Protein AF-A0A7I7SUX0-F1 (afdb_monomer)

Organism: NCBI:txid1534348

Structure (mmCIF, N/CA/C/O backbone):
data_AF-A0A7I7SUX0-F1
#
_entry.id   AF-A0A7I7SUX0-F1
#
loop_
_atom_site.group_PDB
_atom_site.id
_atom_site.type_s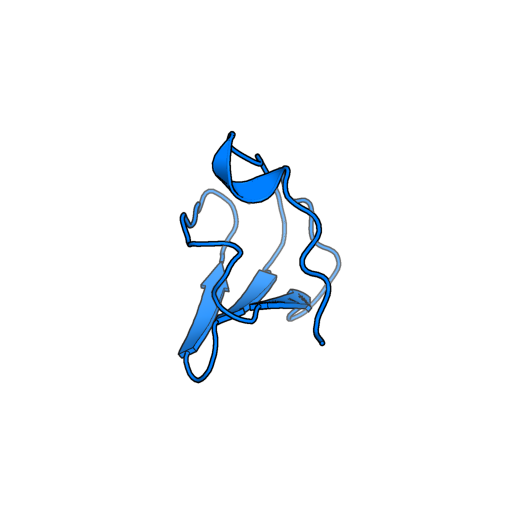ymbol
_atom_site.label_atom_id
_atom_site.label_alt_id
_atom_site.label_comp_id
_atom_site.label_asym_id
_atom_site.label_entity_id
_atom_site.label_seq_id
_atom_site.pdbx_PDB_ins_code
_atom_site.Cartn_x
_atom_site.Cartn_y
_atom_site.Cartn_z
_atom_site.occupancy
_atom_site.B_iso_or_equiv
_atom_site.auth_seq_id
_atom_site.auth_comp_id
_atom_site.auth_asym_id
_atom_site.auth_atom_id
_atom_site.pdbx_PDB_model_num
ATOM 1 N N . MET A 1 1 ? 0.094 2.101 6.699 1.00 96.38 1 MET A N 1
ATOM 2 C CA . MET A 1 1 ? -1.378 2.001 6.725 1.00 96.38 1 MET A CA 1
ATOM 3 C C . MET A 1 1 ? -1.898 2.591 8.032 1.00 96.38 1 MET A C 1
ATOM 5 O O . MET A 1 1 ? -1.401 2.173 9.071 1.00 96.38 1 MET A O 1
ATOM 9 N N . LEU A 1 2 ? -2.800 3.583 8.010 1.00 97.62 2 LEU A N 1
ATOM 10 C CA . LEU A 1 2 ? -3.281 4.258 9.231 1.00 97.62 2 LEU A CA 1
ATOM 11 C C . LEU A 1 2 ? -4.543 3.602 9.813 1.00 97.62 2 LEU A C 1
ATOM 13 O O . LEU A 1 2 ? -4.570 3.316 11.006 1.00 97.62 2 LEU A O 1
ATOM 17 N N . SER A 1 3 ? -5.559 3.325 8.990 1.00 98.06 3 SER A N 1
ATOM 18 C CA . SER A 1 3 ? -6.822 2.705 9.425 1.00 98.06 3 SER A CA 1
ATOM 19 C C . SER A 1 3 ? -7.493 1.888 8.309 1.00 98.06 3 SER A C 1
ATOM 21 O O . SER A 1 3 ? -7.377 2.230 7.134 1.00 98.06 3 SER A O 1
ATOM 23 N N . GLY A 1 4 ? -8.196 0.805 8.661 1.00 97.50 4 GLY A N 1
ATOM 24 C CA . GLY A 1 4 ? -8.840 -0.107 7.701 1.00 97.50 4 GLY A CA 1
ATOM 25 C C . GLY A 1 4 ? -7.893 -1.152 7.089 1.00 97.50 4 GLY A C 1
ATOM 26 O O . GLY A 1 4 ? -6.769 -1.332 7.564 1.00 97.50 4 GLY A O 1
ATOM 27 N N . ARG A 1 5 ? -8.364 -1.853 6.044 1.00 98.31 5 ARG A N 1
ATOM 28 C CA . ARG A 1 5 ? -7.647 -2.949 5.364 1.00 98.31 5 ARG A CA 1
ATOM 29 C C . ARG A 1 5 ? -7.554 -2.727 3.860 1.00 98.31 5 ARG A C 1
ATOM 31 O O . ARG A 1 5 ? -8.570 -2.669 3.161 1.00 98.31 5 ARG A O 1
ATOM 38 N N . LEU A 1 6 ? -6.324 -2.627 3.364 1.00 98.31 6 LEU A N 1
ATOM 39 C CA . LEU A 1 6 ? -6.031 -2.351 1.961 1.00 98.31 6 LEU A CA 1
ATOM 40 C C . LEU A 1 6 ? -5.628 -3.639 1.237 1.00 98.31 6 LEU A C 1
ATOM 42 O O . LEU A 1 6 ? -4.664 -4.294 1.628 1.00 98.31 6 LEU A O 1
ATOM 46 N N . GLN A 1 7 ? -6.316 -3.971 0.150 1.00 98.38 7 GLN A N 1
ATOM 47 C CA . GLN A 1 7 ? -5.840 -4.954 -0.811 1.00 98.38 7 GLN A CA 1
ATOM 48 C C . GLN A 1 7 ? -4.810 -4.301 -1.735 1.00 98.38 7 GLN A C 1
ATOM 50 O O . GLN A 1 7 ? -5.086 -3.282 -2.371 1.00 98.38 7 GLN A O 1
ATOM 55 N N . LEU A 1 8 ? -3.638 -4.920 -1.828 1.00 98.25 8 LEU A N 1
ATOM 56 C CA . LEU A 1 8 ? -2.589 -4.556 -2.767 1.00 98.25 8 LEU A CA 1
ATOM 57 C C . LEU A 1 8 ? -2.361 -5.720 -3.729 1.00 98.25 8 LEU A C 1
ATOM 59 O O . LEU A 1 8 ? -2.052 -6.832 -3.303 1.00 98.25 8 LEU A O 1
ATOM 63 N N . ILE A 1 9 ? -2.495 -5.451 -5.023 1.00 98.19 9 ILE A N 1
ATOM 64 C CA . ILE A 1 9 ? -2.115 -6.385 -6.084 1.00 98.19 9 ILE A CA 1
ATOM 65 C C . ILE A 1 9 ? -0.821 -5.871 -6.708 1.00 98.19 9 ILE A C 1
ATOM 67 O O . ILE A 1 9 ? -0.774 -4.708 -7.102 1.00 98.19 9 ILE A O 1
ATOM 71 N N . LEU A 1 10 ? 0.209 -6.718 -6.784 1.00 97.06 10 LEU A N 1
ATOM 72 C CA . LEU A 1 10 ? 1.507 -6.446 -7.412 1.00 97.06 10 LEU A CA 1
ATOM 73 C C . LEU A 1 10 ? 1.793 -7.525 -8.460 1.00 97.06 10 LEU A C 1
ATOM 75 O O . LEU A 1 10 ? 2.224 -8.628 -8.120 1.00 97.06 10 LEU A O 1
ATOM 79 N N . GLY A 1 11 ? 1.544 -7.225 -9.735 1.00 95.62 11 GLY A N 1
ATOM 80 C CA . GLY A 1 11 ? 1.525 -8.250 -10.780 1.00 95.62 11 GLY A CA 1
ATOM 81 C C . GLY A 1 11 ? 0.546 -9.372 -10.417 1.00 95.62 11 GLY A C 1
ATOM 82 O O . GLY A 1 11 ? -0.640 -9.117 -10.246 1.00 95.62 11 GLY A O 1
ATOM 83 N N . GLU A 1 12 ? 1.060 -10.588 -10.238 1.00 96.69 12 GLU A N 1
ATOM 84 C CA . GLU A 1 12 ? 0.274 -11.777 -9.862 1.00 96.69 12 GLU A CA 1
ATOM 85 C C . GLU A 1 12 ? 0.160 -11.986 -8.337 1.00 96.69 12 GLU A C 1
ATOM 87 O O . GLU A 1 12 ? -0.436 -12.957 -7.870 1.00 96.69 12 GLU A O 1
ATOM 92 N N . GLN A 1 13 ? 0.785 -11.124 -7.530 1.00 97.25 13 GLN A N 1
ATOM 93 C CA . GLN A 1 13 ? 0.816 -11.266 -6.076 1.00 97.25 13 GLN A CA 1
ATOM 94 C C . GLN A 1 13 ? -0.289 -10.441 -5.419 1.00 97.25 13 GLN A C 1
ATOM 96 O O . GLN A 1 13 ? -0.491 -9.276 -5.758 1.00 97.25 13 GLN A O 1
ATOM 101 N N . HIS A 1 14 ? -0.961 -11.028 -4.428 1.00 97.81 14 HIS A N 1
ATOM 102 C CA . HIS A 1 14 ? -2.044 -10.390 -3.683 1.00 97.81 14 HIS A CA 1
ATOM 103 C C . HIS A 1 14 ? -1.684 -10.294 -2.202 1.00 97.81 14 HIS A C 1
ATOM 105 O O . HIS A 1 14 ? -1.322 -11.290 -1.576 1.00 97.81 14 HIS A O 1
ATOM 111 N N . PHE A 1 15 ? -1.842 -9.104 -1.635 1.00 97.88 15 PHE A N 1
ATOM 112 C CA . PHE A 1 15 ? -1.566 -8.809 -0.236 1.00 97.88 15 PHE A CA 1
ATOM 113 C C . PHE A 1 15 ? -2.761 -8.104 0.401 1.00 97.88 15 PHE A C 1
ATOM 115 O O . PHE A 1 15 ? -3.471 -7.342 -0.258 1.00 97.88 15 PHE A O 1
ATOM 122 N N . VAL A 1 16 ? -2.943 -8.325 1.701 1.00 98.25 16 VAL A N 1
ATOM 123 C CA . VAL A 1 16 ? -3.781 -7.480 2.554 1.00 98.25 16 VAL A CA 1
ATOM 124 C C . VAL A 1 16 ? -2.850 -6.759 3.518 1.00 98.25 16 VAL A C 1
ATOM 126 O O . VAL A 1 16 ? -2.074 -7.402 4.222 1.00 98.25 16 VAL A O 1
ATOM 129 N N . ILE A 1 17 ? -2.902 -5.430 3.502 1.00 98.12 17 ILE A N 1
ATOM 130 C CA . ILE A 1 17 ? -2.162 -4.564 4.415 1.00 98.12 17 ILE A CA 1
ATOM 131 C C . ILE A 1 17 ? -3.121 -4.122 5.521 1.00 98.12 17 ILE A C 1
ATOM 133 O O . ILE A 1 17 ? -4.110 -3.428 5.265 1.00 98.12 17 ILE A O 1
ATOM 137 N N . GLU A 1 18 ? -2.805 -4.512 6.747 1.00 98.06 18 GLU A N 1
ATOM 138 C CA . GLU A 1 18 ? -3.543 -4.162 7.959 1.00 98.06 18 GLU A CA 1
ATOM 139 C C . GLU A 1 18 ? -3.079 -2.809 8.527 1.00 98.06 18 GLU A C 1
ATOM 141 O O . GLU A 1 18 ? -1.990 -2.312 8.216 1.00 98.06 18 GLU A O 1
ATOM 146 N N . ALA A 1 19 ? -3.883 -2.206 9.406 1.00 97.69 19 ALA A N 1
ATOM 147 C CA . ALA A 1 19 ? -3.490 -0.995 10.127 1.00 97.69 19 ALA A CA 1
ATOM 148 C C . ALA A 1 19 ? -2.160 -1.195 10.885 1.00 97.69 19 ALA A C 1
ATOM 150 O O . ALA A 1 19 ? -1.923 -2.228 11.509 1.00 97.69 19 ALA A O 1
ATOM 151 N N . GLY A 1 20 ? -1.269 -0.202 10.808 1.00 97.75 20 GLY A N 1
ATOM 152 C CA . GLY A 1 20 ? 0.082 -0.274 11.374 1.00 97.75 20 GLY A CA 1
ATOM 153 C C . GLY A 1 20 ? 1.116 -0.984 10.493 1.00 97.75 20 GLY A C 1
ATOM 154 O O . GLY A 1 20 ? 2.311 -0.836 10.738 1.00 97.75 20 GLY A O 1
ATOM 155 N N . GLN A 1 21 ? 0.705 -1.689 9.434 1.00 98.19 21 GLN A N 1
ATOM 156 C CA . GLN A 1 21 ? 1.641 -2.291 8.486 1.00 98.19 21 GLN A CA 1
ATOM 157 C C . GLN A 1 21 ? 2.080 -1.299 7.403 1.00 98.19 21 GLN A C 1
ATOM 159 O O . GLN A 1 21 ? 1.379 -0.337 7.053 1.00 98.19 21 GLN A O 1
ATOM 164 N N . ALA A 1 22 ? 3.263 -1.559 6.857 1.00 96.25 22 ALA A N 1
ATOM 165 C CA . ALA A 1 22 ? 3.837 -0.853 5.725 1.00 96.25 22 ALA A CA 1
ATOM 166 C C . ALA A 1 22 ? 4.334 -1.866 4.692 1.00 96.25 22 ALA A C 1
ATOM 168 O O . ALA A 1 22 ? 4.698 -2.990 5.035 1.00 96.25 22 ALA A O 1
ATOM 169 N N . VAL A 1 23 ? 4.349 -1.447 3.433 1.00 95.69 23 VAL A N 1
ATOM 170 C CA . VAL A 1 23 ? 4.893 -2.216 2.316 1.00 95.69 23 VAL A CA 1
ATOM 171 C C . VAL A 1 23 ? 5.726 -1.284 1.454 1.00 95.69 23 VAL A C 1
ATOM 173 O O . VAL A 1 23 ? 5.324 -0.150 1.196 1.00 95.69 23 VAL A O 1
ATOM 176 N N . GLU A 1 24 ? 6.884 -1.770 1.025 1.00 94.12 24 GLU A N 1
ATOM 177 C CA . GLU A 1 24 ? 7.751 -1.100 0.064 1.00 94.12 24 GLU A CA 1
ATOM 178 C C . GLU A 1 24 ? 7.811 -1.955 -1.199 1.00 94.12 24 GLU A C 1
ATOM 180 O O . GLU A 1 24 ? 8.040 -3.164 -1.136 1.00 94.12 24 GLU A O 1
ATOM 185 N N . PHE A 1 25 ? 7.561 -1.336 -2.348 1.00 92.81 25 PHE A N 1
ATOM 186 C CA . PHE A 1 25 ? 7.620 -2.009 -3.637 1.00 92.81 25 PHE A CA 1
ATOM 187 C C . PHE A 1 25 ? 7.981 -1.018 -4.745 1.00 92.81 25 PHE A C 1
ATOM 189 O O . PHE A 1 25 ? 7.822 0.195 -4.604 1.00 92.81 25 PHE A O 1
ATOM 196 N N . SER A 1 26 ? 8.462 -1.545 -5.870 1.00 89.50 26 SER A N 1
ATOM 197 C CA . SER A 1 26 ? 8.750 -0.733 -7.050 1.00 89.50 26 SER A CA 1
ATOM 198 C C . SER A 1 26 ? 7.460 -0.315 -7.747 1.00 89.50 26 SER A C 1
ATOM 200 O O . SER A 1 26 ? 6.674 -1.167 -8.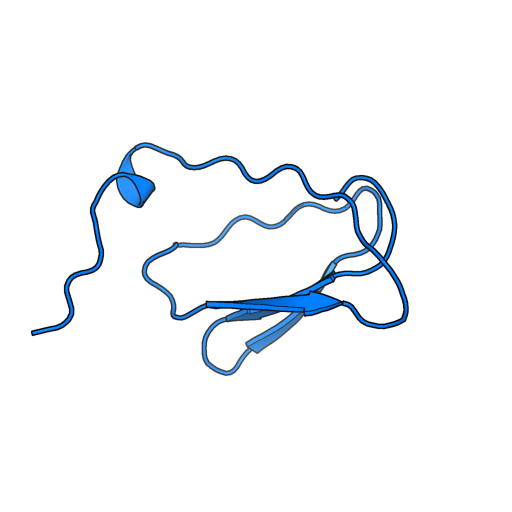156 1.00 89.50 26 SER A O 1
ATOM 202 N N . THR A 1 27 ? 7.283 0.982 -7.995 1.00 88.62 27 THR A N 1
ATOM 203 C CA . THR A 1 27 ? 6.146 1.494 -8.779 1.00 88.62 27 THR A CA 1
ATOM 204 C C . THR A 1 27 ? 6.183 1.072 -10.253 1.00 88.62 27 THR A C 1
ATOM 206 O O . THR A 1 27 ? 5.193 1.270 -10.951 1.00 88.62 27 THR A O 1
ATOM 209 N N . TRP A 1 28 ? 7.291 0.477 -10.719 1.00 87.31 28 TRP A N 1
ATOM 210 C CA . TRP A 1 28 ? 7.401 -0.158 -12.040 1.00 87.31 28 TRP A CA 1
ATOM 211 C C . TRP A 1 28 ? 6.691 -1.507 -12.114 1.00 87.31 28 TRP A C 1
ATOM 213 O O . TRP A 1 28 ? 6.341 -1.958 -13.204 1.00 87.31 28 TRP A O 1
ATOM 223 N N . THR A 1 29 ? 6.476 -2.157 -10.971 1.00 91.06 29 THR A N 1
ATOM 224 C CA . THR A 1 29 ? 5.601 -3.320 -10.908 1.00 91.06 29 THR A CA 1
ATOM 225 C C . THR A 1 29 ? 4.165 -2.827 -11.092 1.00 91.06 29 THR A C 1
ATOM 227 O O . THR A 1 29 ? 3.736 -1.947 -10.335 1.00 91.06 29 THR A O 1
ATOM 230 N N . PRO A 1 30 ? 3.405 -3.354 -12.074 1.00 93.19 30 PRO A N 1
ATOM 231 C CA . PRO A 1 30 ? 1.991 -3.037 -12.209 1.00 93.19 30 PRO A CA 1
ATOM 232 C C . PRO A 1 30 ? 1.279 -3.292 -10.885 1.00 93.19 30 PRO A C 1
ATOM 234 O O . PRO A 1 30 ? 1.370 -4.391 -10.333 1.00 93.19 30 PRO A O 1
ATOM 237 N N . HIS A 1 31 ? 0.620 -2.263 -10.363 1.00 94.44 31 HIS A N 1
ATOM 238 C CA . HIS A 1 31 ? 0.027 -2.306 -9.039 1.00 94.44 31 HIS A CA 1
ATOM 239 C C . HIS A 1 31 ? -1.390 -1.751 -9.036 1.00 94.44 31 HIS A C 1
ATOM 241 O O . HIS A 1 31 ? -1.730 -0.846 -9.800 1.00 94.44 31 HIS A O 1
ATOM 247 N N . TRP A 1 32 ? -2.212 -2.301 -8.150 1.00 97.00 32 TRP A N 1
ATOM 248 C CA . TRP A 1 32 ? -3.570 -1.842 -7.905 1.00 97.00 32 TRP A CA 1
ATOM 249 C C . TRP A 1 32 ? -3.857 -1.820 -6.407 1.00 97.00 32 TRP A C 1
ATOM 251 O O . TRP A 1 32 ? -3.40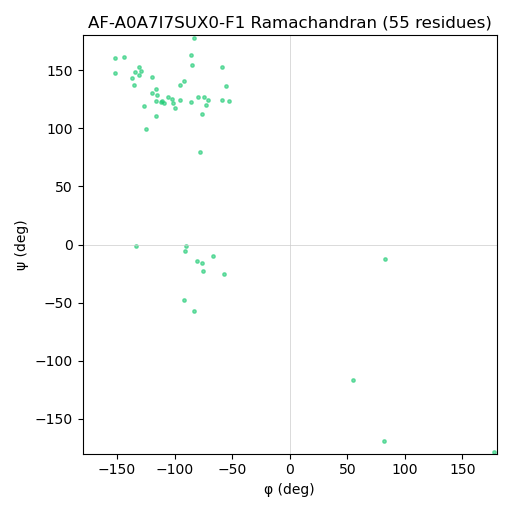9 -2.695 -5.662 1.00 97.00 32 TRP A O 1
ATOM 261 N N . PHE A 1 33 ? -4.625 -0.817 -5.991 1.00 97.06 33 PHE A N 1
ATOM 262 C CA . PHE A 1 33 ? -5.061 -0.617 -4.618 1.00 97.06 33 PHE A CA 1
ATOM 263 C C . PHE A 1 33 ? -6.581 -0.734 -4.539 1.00 97.06 33 PHE A C 1
ATOM 265 O O . PHE A 1 33 ? -7.293 -0.103 -5.322 1.00 97.06 33 PHE A O 1
ATOM 272 N N . GLY A 1 34 ? -7.070 -1.484 -3.556 1.00 97.19 34 GLY A N 1
ATOM 273 C CA . GLY A 1 34 ? -8.493 -1.626 -3.278 1.00 97.19 34 GLY A CA 1
ATOM 274 C C . GLY A 1 34 ? -8.792 -1.728 -1.798 1.00 97.19 34 GLY A C 1
ATOM 275 O O . GLY A 1 34 ? -7.928 -2.040 -0.985 1.00 97.19 34 GLY A O 1
ATOM 276 N N . THR A 1 35 ? -10.043 -1.482 -1.442 1.00 97.88 35 THR A N 1
ATOM 277 C CA . THR A 1 35 ? -10.549 -1.672 -0.082 1.00 97.88 35 THR A CA 1
ATOM 278 C C . THR A 1 35 ? -11.121 -3.073 0.079 1.00 97.88 35 THR A C 1
ATOM 280 O O . THR A 1 35 ? -11.815 -3.541 -0.823 1.00 97.88 35 THR A O 1
ATOM 283 N N . VAL A 1 36 ? -10.895 -3.721 1.223 1.00 97.56 36 VAL A N 1
ATOM 284 C CA . VAL A 1 36 ? -11.461 -5.056 1.488 1.00 97.56 36 VAL A CA 1
ATOM 285 C C . VAL A 1 36 ? -12.901 -4.968 2.003 1.00 97.56 36 VAL A C 1
ATOM 287 O O . VAL A 1 36 ? -13.807 -5.541 1.407 1.00 97.56 36 VAL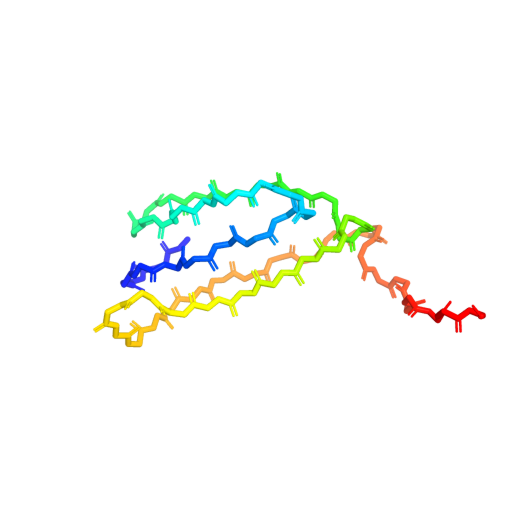 A O 1
ATOM 290 N N . ASP A 1 37 ? -13.123 -4.255 3.105 1.00 94.31 37 ASP A N 1
ATOM 291 C CA . ASP A 1 37 ? -14.389 -4.261 3.855 1.00 94.31 37 ASP A CA 1
ATOM 292 C C . ASP A 1 37 ? -14.906 -2.869 4.243 1.00 94.31 37 ASP A C 1
ATOM 294 O O . ASP A 1 37 ? -15.979 -2.746 4.832 1.00 94.31 37 ASP A O 1
ATOM 298 N N . GLY A 1 38 ? -14.173 -1.809 3.903 1.00 95.69 38 GLY A N 1
ATOM 299 C CA . GLY A 1 38 ? -14.548 -0.444 4.247 1.00 95.69 38 GLY A CA 1
ATOM 300 C C . GLY A 1 38 ? -13.514 0.588 3.805 1.00 95.69 38 GLY A C 1
ATOM 301 O O . GLY A 1 38 ? -12.514 0.233 3.179 1.00 95.69 38 GLY A O 1
ATOM 302 N N . PRO A 1 39 ? -13.747 1.876 4.109 1.00 97.81 39 PRO A N 1
ATOM 303 C CA . PRO A 1 39 ? -12.792 2.931 3.803 1.00 97.81 39 PRO A CA 1
ATOM 304 C C . PRO A 1 39 ? -11.444 2.679 4.486 1.00 97.81 39 PRO A C 1
ATOM 306 O O . PRO A 1 39 ? -11.361 2.048 5.541 1.00 97.81 39 PRO A O 1
A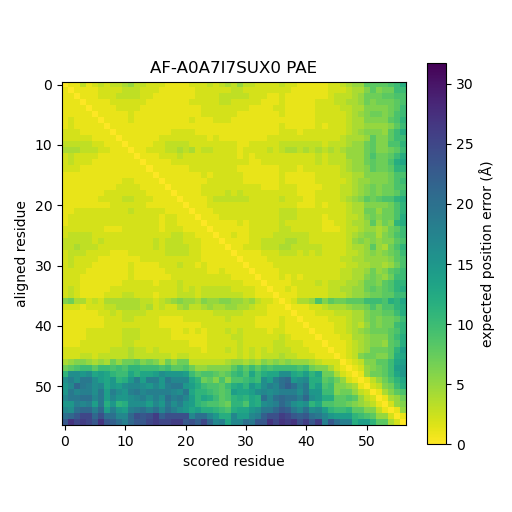TOM 309 N N . VAL A 1 40 ? -10.388 3.202 3.869 1.00 98.31 40 VAL A N 1
ATOM 310 C CA . VAL A 1 40 ? -9.008 3.056 4.332 1.00 98.31 40 VAL A CA 1
ATOM 311 C C . VAL A 1 40 ? -8.316 4.413 4.351 1.00 98.31 40 VAL A C 1
ATOM 313 O O . VAL A 1 40 ? -8.553 5.242 3.472 1.00 98.31 40 VAL A O 1
ATOM 316 N N . GLU A 1 41 ? -7.416 4.622 5.307 1.00 98.25 41 GLU A N 1
ATOM 317 C CA . GLU A 1 41 ? -6.539 5.799 5.349 1.00 98.25 41 GLU A CA 1
ATOM 318 C C . GLU A 1 41 ? -5.075 5.382 5.211 1.00 98.25 41 GLU A C 1
ATOM 320 O O . GLU A 1 41 ? -4.491 4.770 6.10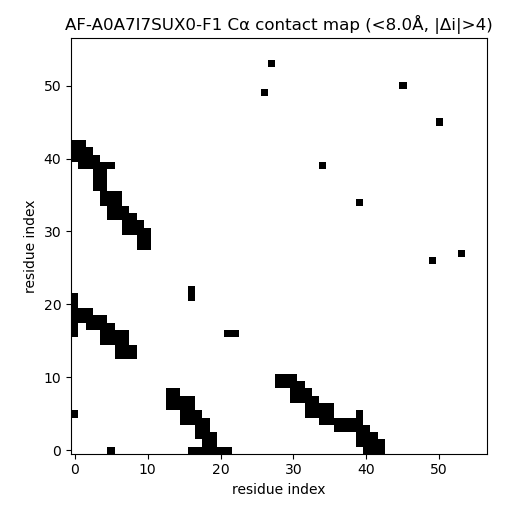7 1.00 98.25 41 GLU A O 1
ATOM 325 N N . ALA A 1 42 ? -4.449 5.708 4.085 1.00 96.94 42 ALA A N 1
ATOM 326 C CA . ALA A 1 42 ? -3.063 5.351 3.807 1.00 96.94 42 ALA A CA 1
ATOM 327 C C . ALA A 1 42 ? -2.202 6.600 3.599 1.00 96.94 42 ALA A C 1
ATOM 329 O O . ALA A 1 42 ? -2.638 7.574 2.992 1.00 96.94 42 ALA A O 1
ATOM 330 N N . ILE A 1 43 ? -0.950 6.536 4.056 1.00 97.12 43 ILE A N 1
ATOM 331 C CA . ILE A 1 43 ? 0.105 7.461 3.635 1.00 97.12 43 ILE A CA 1
ATOM 332 C C . ILE A 1 43 ? 0.952 6.716 2.610 1.00 97.12 43 ILE A C 1
ATOM 334 O O . ILE A 1 43 ? 1.482 5.647 2.917 1.00 97.12 43 ILE A O 1
ATOM 338 N N . ILE A 1 44 ? 1.059 7.276 1.407 1.00 93.56 44 ILE A N 1
ATOM 339 C CA . ILE A 1 44 ? 1.889 6.750 0.322 1.00 93.56 44 ILE A CA 1
ATOM 340 C C . ILE A 1 44 ? 3.037 7.731 0.112 1.00 93.56 44 ILE A C 1
ATOM 342 O O . ILE A 1 44 ? 2.812 8.919 -0.113 1.00 93.56 44 ILE A O 1
ATOM 346 N N . LEU A 1 45 ? 4.266 7.230 0.211 1.00 91.62 45 LEU A N 1
ATOM 347 C CA . 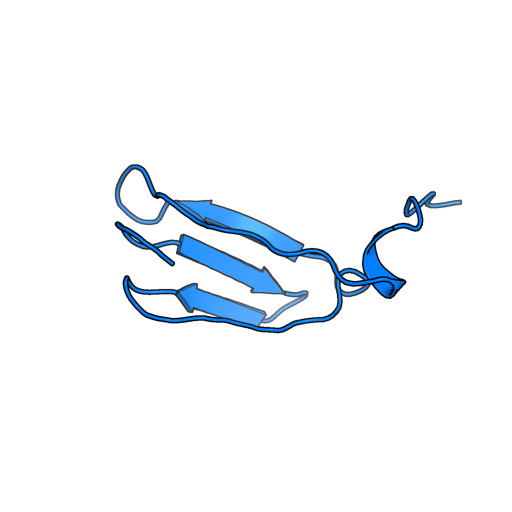LEU A 1 45 ? 5.479 8.012 0.009 1.00 91.62 45 LEU A CA 1
ATOM 348 C C . LEU A 1 45 ? 6.124 7.574 -1.304 1.00 91.62 45 LEU A C 1
ATOM 350 O O . LEU A 1 45 ? 6.452 6.401 -1.471 1.00 91.62 45 LEU A O 1
ATOM 354 N N . PHE A 1 46 ? 6.310 8.512 -2.228 1.00 87.81 46 PHE A N 1
ATOM 355 C CA . PHE A 1 46 ? 7.040 8.267 -3.468 1.00 87.81 46 PHE A CA 1
ATOM 356 C C . PHE A 1 46 ? 8.491 8.709 -3.297 1.00 87.81 46 PHE A C 1
ATOM 358 O O . PHE A 1 46 ? 8.760 9.853 -2.934 1.00 87.81 46 PHE A O 1
ATOM 365 N N . GLY A 1 47 ? 9.421 7.787 -3.542 1.00 84.00 47 GLY A N 1
ATOM 366 C CA . GLY A 1 47 ? 10.844 8.104 -3.631 1.00 84.00 47 GLY A CA 1
ATOM 367 C C . GLY A 1 47 ? 11.240 8.632 -5.019 1.00 84.00 47 GLY A C 1
ATOM 368 O O . GLY A 1 47 ? 10.423 8.602 -5.942 1.00 84.00 47 GLY A O 1
ATOM 369 N N . PRO A 1 48 ? 12.517 9.007 -5.218 1.00 78.38 48 PRO A N 1
ATOM 370 C CA . PRO A 1 48 ? 13.011 9.624 -6.458 1.00 78.38 48 PRO A CA 1
ATOM 371 C C . PRO A 1 48 ? 12.782 8.806 -7.737 1.00 78.38 48 PRO A C 1
ATOM 373 O O . PRO A 1 48 ? 12.710 9.334 -8.845 1.00 78.38 48 PRO A O 1
ATOM 376 N N . HIS A 1 49 ? 12.659 7.485 -7.602 1.00 68.69 49 HIS A N 1
ATOM 377 C CA . HIS A 1 49 ? 12.386 6.580 -8.718 1.00 68.69 49 HIS A CA 1
ATOM 378 C C . HIS A 1 49 ? 10.904 6.524 -9.129 1.00 68.69 49 HIS A C 1
ATOM 380 O O . HIS A 1 49 ? 10.611 6.023 -10.213 1.00 68.69 49 HIS A O 1
ATOM 386 N N . GLY A 1 50 ? 9.991 7.043 -8.299 1.00 63.00 50 GLY A N 1
ATOM 387 C CA . GLY A 1 50 ? 8.550 7.121 -8.563 1.00 63.00 50 GLY A CA 1
ATOM 388 C C . GLY A 1 50 ? 8.104 8.417 -9.252 1.00 63.00 50 GLY A C 1
ATOM 389 O O . GLY A 1 50 ? 6.943 8.541 -9.621 1.00 63.00 50 GLY A O 1
ATOM 390 N N . GLU A 1 51 ? 9.014 9.377 -9.448 1.00 61.59 51 GLU A N 1
ATOM 391 C CA . GLU A 1 51 ? 8.724 10.694 -10.041 1.00 61.59 51 GLU A CA 1
ATOM 392 C C . GLU A 1 51 ? 8.536 10.651 -11.568 1.00 61.59 51 GLU A C 1
ATOM 394 O O . GLU A 1 51 ? 8.043 11.600 -12.180 1.00 61.59 51 GLU A O 1
ATOM 399 N N . ARG A 1 52 ? 8.955 9.558 -12.217 1.00 64.06 52 ARG A N 1
ATOM 400 C CA . ARG A 1 52 ? 8.885 9.425 -13.675 1.00 64.06 52 ARG A CA 1
ATOM 401 C C . ARG A 1 52 ? 7.515 8.906 -14.090 1.00 64.06 52 ARG A C 1
ATOM 403 O O . ARG A 1 52 ? 7.110 7.818 -13.700 1.00 64.06 52 ARG A O 1
ATOM 410 N N . VAL A 1 53 ? 6.831 9.668 -14.941 1.00 65.12 53 VAL A N 1
ATOM 411 C CA . VAL A 1 53 ? 5.571 9.243 -15.560 1.00 65.12 53 VAL A CA 1
ATOM 412 C C . VAL A 1 53 ? 5.799 7.958 -16.360 1.00 65.12 53 VAL A C 1
ATOM 414 O O . VAL A 1 53 ? 6.626 7.921 -17.273 1.00 65.12 53 VAL A O 1
ATOM 417 N N . HIS A 1 54 ? 5.027 6.918 -16.047 1.00 66.19 54 HIS A N 1
ATOM 418 C CA . HIS A 1 54 ? 5.008 5.671 -16.805 1.00 66.19 54 HIS A CA 1
ATOM 419 C C . HIS A 1 54 ? 4.180 5.850 -18.086 1.00 66.19 54 HIS A C 1
ATOM 421 O O . HIS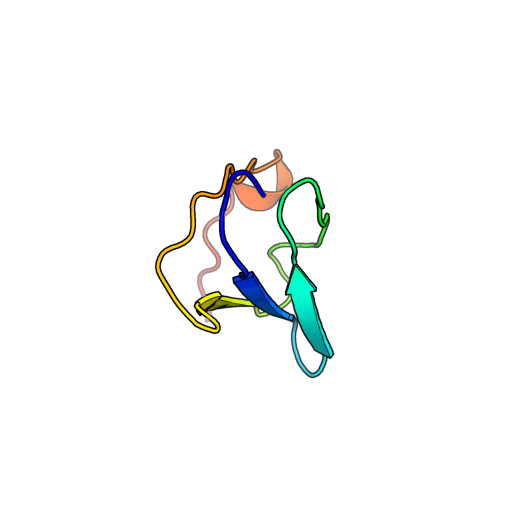 A 1 54 ? 3.007 5.482 -18.149 1.00 66.19 54 HIS A O 1
ATOM 427 N N . LEU A 1 55 ? 4.773 6.452 -19.119 1.00 64.69 55 LEU A N 1
ATOM 428 C CA . LEU A 1 55 ? 4.183 6.447 -20.456 1.00 64.69 55 LEU A CA 1
ATOM 429 C C . LEU A 1 55 ? 4.407 5.065 -21.072 1.00 64.69 55 LEU A C 1
ATOM 431 O O . LEU A 1 55 ? 5.537 4.675 -21.361 1.00 64.69 55 LEU A O 1
ATOM 435 N N . ARG A 1 56 ? 3.324 4.313 -21.263 1.00 60.53 56 ARG A N 1
ATOM 436 C CA . ARG A 1 56 ? 3.339 3.117 -22.103 1.00 60.53 56 ARG A CA 1
ATOM 437 C C . ARG A 1 56 ? 3.427 3.580 -23.562 1.00 60.53 56 ARG A C 1
ATOM 439 O O . ARG A 1 56 ? 2.556 4.333 -23.995 1.00 60.53 56 ARG A O 1
ATOM 446 N N . GLN A 1 57 ? 4.476 3.177 -24.280 1.00 51.19 57 GLN A N 1
ATOM 447 C CA . GLN A 1 57 ? 4.421 3.128 -25.745 1.00 51.19 57 GLN A CA 1
ATOM 448 C C . GLN A 1 57 ? 3.555 1.946 -26.180 1.00 51.19 57 GLN A C 1
ATOM 450 O O . GLN A 1 57 ? 3.587 0.905 -25.478 1.00 51.19 57 GLN A O 1
#

Secondary structure (DSSP, 8-state):
--BS-EEEEETTEEEEEPTT------TTS-EEEEESSS--B------GGG-S-----

Radius of gyration: 12.26 Å; Cα contacts (8 Å, |Δi|>4): 81; chains: 1; bounding box: 28×22×37 Å

Sequence (57 aa):
MLSGRLQLILGEQHFVIEAGQAVEFSTWTPHWFGTVDGPVEAIILFGPHGERVHLRQ

Solvent-accessible surface area (backbone atoms only — not comparable to full-atom values): 3773 Å² total; per-residue (Å²): 57,70,40,51,38,38,33,40,36,49,70,93,44,79,46,77,45,45,55,77,40,83,87,86,77,64,80,85,47,58,68,51,81,45,65,73,87,51,77,65,44,72,81,84,84,78,56,87,84,58,74,63,82,85,77,82,129

Foldseek 3Di:
DAAAWKWKDFP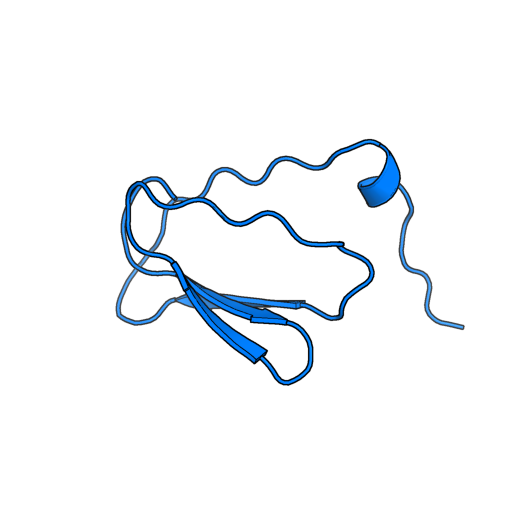PDIDIAHHPDDDDDQPVGDMDIDHDPDDDDDDDDDDPNNPDDPDDD

Mean predicted aligned error: 4.6 Å

pLDDT: mean 90.17, std 12.61, range [51.19, 98.38]

Nearest PDB structures (foldseek):
  6l2f-assembly1_B  TM=6.784E-01  e=6.246E-01  Thermotoga maritima MSB8
  8zyh-assembly1_B  TM=6.785E-01  e=7.533E-01  Thermotoga maritima MSB8
  8hjz-assembly1_B  TM=6.867E-01  e=8.536E-01  Thermotoga maritima MSB8
  4qhw-assembly1_A  TM=5.504E-01  e=9.167E+00  Bacteroides caccae ATCC 43185

InterPro domains:
  IPR011051 RmlC-like cupin domain superfamily [SSF51182] (1-45)
  IPR013096 Cupin 2, conserved barrel [PF07883] (2-43)
  IPR014710 RmlC-like jelly roll fold [G3DSA:2.60.120.10] (1-56)